Protein AF-A0A0F0GCB4-F1 (afdb_monomer_lite)

Radius of gyration: 12.79 Å; chains: 1; bounding box: 27×28×35 Å

Structure (mmCIF, N/CA/C/O backbone):
data_AF-A0A0F0GCB4-F1
#
_entry.id   AF-A0A0F0GCB4-F1
#
loop_
_atom_site.group_PDB
_atom_site.id
_atom_site.type_symbol
_atom_site.label_atom_id
_atom_site.label_alt_id
_atom_site.label_comp_id
_atom_site.label_asym_id
_atom_site.label_entity_id
_atom_site.label_seq_id
_atom_site.pdbx_PDB_ins_code
_atom_site.Cartn_x
_atom_site.Cartn_y
_atom_site.Cartn_z
_atom_site.occupancy
_atom_site.B_iso_or_equiv
_atom_site.auth_seq_id
_atom_site.auth_comp_id
_atom_site.auth_asym_id
_atom_site.auth_atom_id
_atom_site.pdbx_PDB_model_num
ATOM 1 N N . GLY A 1 1 ? -5.222 16.870 -5.688 1.00 46.81 1 GLY A N 1
ATOM 2 C CA . GLY A 1 1 ? -3.843 16.431 -5.373 1.00 46.81 1 GLY A CA 1
ATOM 3 C C . GLY A 1 1 ? -3.759 14.970 -4.951 1.00 46.81 1 GLY A C 1
ATOM 4 O O . GLY A 1 1 ? -3.005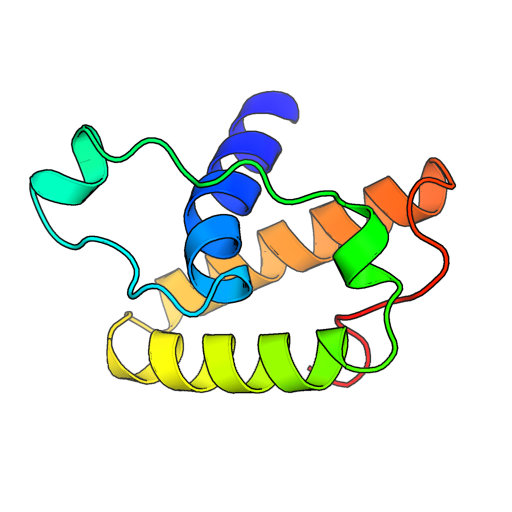 14.214 -5.541 1.00 46.81 1 GLY A O 1
ATOM 5 N N . SER A 1 2 ? -4.573 14.545 -3.989 1.00 57.81 2 SER A N 1
ATOM 6 C CA . SER A 1 2 ? -4.554 13.228 -3.333 1.00 57.81 2 SER A CA 1
ATOM 7 C C . SER A 1 2 ? -4.913 12.036 -4.241 1.00 57.81 2 SER A C 1
ATOM 9 O O . SER A 1 2 ? -4.113 11.121 -4.414 1.00 57.81 2 SER A O 1
ATOM 11 N N . ARG A 1 3 ? -6.084 12.041 -4.896 1.00 48.09 3 ARG A N 1
ATOM 12 C CA . ARG A 1 3 ? -6.641 10.867 -5.617 1.00 48.09 3 ARG A CA 1
ATOM 13 C C . ARG A 1 3 ? -5.761 10.300 -6.747 1.00 48.09 3 ARG A C 1
ATOM 15 O O . ARG A 1 3 ? -5.841 9.114 -7.052 1.00 48.09 3 ARG A O 1
ATOM 22 N N . ARG A 1 4 ? -4.929 11.125 -7.397 1.00 50.12 4 ARG A N 1
ATOM 23 C CA . ARG A 1 4 ? -3.997 10.684 -8.458 1.00 50.12 4 ARG A CA 1
ATOM 24 C C . ARG A 1 4 ? -2.795 9.944 -7.873 1.00 50.12 4 ARG A C 1
ATOM 26 O O . ARG A 1 4 ? -2.419 8.911 -8.414 1.00 50.12 4 ARG A O 1
ATOM 33 N N . ILE A 1 5 ? -2.242 10.456 -6.775 1.00 54.00 5 ILE A N 1
ATOM 34 C CA . ILE A 1 5 ? -1.119 9.843 -6.062 1.00 54.00 5 ILE A CA 1
ATOM 35 C C . ILE A 1 5 ? -1.548 8.487 -5.490 1.00 54.00 5 ILE A C 1
ATOM 37 O O . ILE A 1 5 ? -0.872 7.495 -5.743 1.00 54.00 5 ILE A O 1
ATOM 41 N N . TYR A 1 6 ? -2.737 8.412 -4.879 1.00 56.50 6 TYR A N 1
ATOM 42 C CA . TYR A 1 6 ? -3.325 7.153 -4.403 1.00 56.50 6 TYR A CA 1
ATOM 43 C C . TYR A 1 6 ? -3.496 6.111 -5.511 1.00 56.50 6 TYR A C 1
ATOM 45 O O . TYR A 1 6 ? -3.145 4.951 -5.328 1.00 56.50 6 TYR A O 1
ATOM 53 N N . ARG A 1 7 ? -3.989 6.522 -6.687 1.00 55.19 7 ARG A N 1
ATOM 54 C CA . ARG A 1 7 ? -4.166 5.611 -7.827 1.00 55.19 7 ARG A CA 1
ATOM 55 C C . ARG A 1 7 ? -2.840 5.102 -8.371 1.00 55.19 7 ARG A C 1
ATOM 57 O O . ARG A 1 7 ? -2.764 3.936 -8.722 1.00 55.19 7 ARG A O 1
ATOM 64 N N . ILE A 1 8 ? -1.822 5.959 -8.472 1.00 57.97 8 ILE A N 1
ATOM 65 C CA . ILE A 1 8 ? -0.496 5.567 -8.973 1.00 57.97 8 ILE A CA 1
ATOM 66 C C . ILE A 1 8 ? 0.169 4.595 -7.995 1.00 57.97 8 ILE A C 1
ATOM 68 O O . ILE A 1 8 ? 0.703 3.585 -8.443 1.00 57.97 8 ILE A O 1
ATOM 72 N N . ALA A 1 9 ? 0.058 4.857 -6.688 1.00 61.16 9 ALA A N 1
ATOM 73 C CA . ALA A 1 9 ? 0.507 3.942 -5.645 1.00 61.16 9 ALA A CA 1
ATOM 74 C C . ALA A 1 9 ? -0.165 2.573 -5.806 1.00 61.16 9 ALA A C 1
ATOM 76 O O . ALA A 1 9 ? 0.506 1.585 -6.078 1.00 61.16 9 ALA A O 1
ATOM 77 N N . LEU A 1 10 ? -1.498 2.529 -5.764 1.00 60.44 10 LEU A N 1
ATOM 78 C CA . LEU A 1 10 ? -2.268 1.299 -5.956 1.00 60.44 10 LEU A CA 1
ATOM 79 C C . LEU A 1 10 ? -1.951 0.612 -7.285 1.00 60.44 10 LEU A C 1
ATOM 81 O O . LEU A 1 10 ? -1.874 -0.604 -7.329 1.00 60.44 10 LEU A O 1
ATOM 85 N N . THR A 1 11 ? -1.724 1.364 -8.363 1.00 62.50 11 THR A N 1
ATOM 86 C CA . THR A 1 11 ? -1.443 0.780 -9.680 1.00 62.50 11 THR A CA 1
ATOM 87 C C . THR A 1 11 ? -0.092 0.081 -9.718 1.00 62.50 11 THR A C 1
ATOM 89 O O . THR A 1 11 ? -0.015 -0.998 -10.284 1.00 62.50 11 THR A O 1
ATOM 92 N N . SER A 1 12 ? 0.962 0.666 -9.141 1.00 62.72 12 SER A N 1
ATOM 93 C CA . SER A 1 12 ? 2.277 0.014 -9.077 1.00 62.72 12 SER A CA 1
ATOM 94 C C . SER A 1 12 ? 2.296 -1.129 -8.050 1.00 62.72 12 SER A C 1
ATOM 96 O O . SER A 1 12 ? 2.851 -2.187 -8.334 1.00 62.72 12 SER A O 1
ATOM 98 N N . TRP A 1 13 ? 1.652 -0.951 -6.891 1.00 66.94 13 TRP A N 1
ATOM 99 C CA . TRP A 1 13 ? 1.713 -1.898 -5.770 1.00 66.94 13 TRP A CA 1
ATOM 100 C C . TRP A 1 13 ? 0.721 -3.061 -5.872 1.00 66.94 13 TRP A C 1
ATOM 102 O O . TRP A 1 13 ? 1.000 -4.139 -5.359 1.00 66.94 13 TRP A O 1
ATOM 112 N N . ALA A 1 14 ? -0.404 -2.901 -6.574 1.00 65.25 14 ALA A N 1
ATOM 113 C CA . ALA A 1 14 ? -1.362 -3.986 -6.765 1.00 65.25 14 ALA A CA 1
ATOM 114 C C . ALA A 1 14 ? -0.732 -5.189 -7.476 1.00 65.25 14 ALA A C 1
ATOM 116 O O . ALA A 1 14 ? -0.967 -6.313 -7.055 1.00 65.25 14 ALA A O 1
ATOM 117 N N . TRP A 1 15 ? 0.105 -4.966 -8.495 1.00 63.47 15 TRP A N 1
ATOM 118 C CA . TRP A 1 15 ? 0.848 -6.034 -9.181 1.00 63.47 15 TRP A CA 1
ATOM 119 C C . TRP A 1 15 ? 1.761 -6.806 -8.230 1.00 63.47 15 TRP A C 1
ATOM 121 O O . TRP A 1 15 ? 1.771 -8.034 -8.229 1.00 63.47 15 TRP A O 1
ATOM 131 N N . LEU A 1 16 ? 2.455 -6.073 -7.361 1.00 63.50 16 LEU A N 1
ATOM 132 C CA . LEU A 1 16 ? 3.368 -6.636 -6.376 1.00 63.50 16 LEU A CA 1
ATOM 133 C C . LEU A 1 16 ? 2.647 -7.483 -5.312 1.00 63.50 16 LEU A C 1
ATOM 135 O O . LEU A 1 16 ? 3.208 -8.476 -4.857 1.00 63.50 16 LEU A O 1
ATOM 139 N N . LEU A 1 17 ? 1.401 -7.139 -4.964 1.00 62.53 17 LEU A N 1
ATOM 140 C CA . LEU A 1 17 ? 0.584 -7.877 -3.992 1.00 62.53 17 LEU A CA 1
ATOM 141 C C . LEU A 1 17 ? -0.057 -9.161 -4.544 1.00 62.53 17 LEU A C 1
ATOM 143 O O . LEU A 1 17 ? -0.375 -10.048 -3.757 1.00 62.53 17 LEU A O 1
ATOM 147 N N . VAL A 1 18 ? -0.259 -9.279 -5.860 1.00 62.31 18 VAL A N 1
ATOM 148 C CA . VAL A 1 18 ? -0.775 -10.515 -6.492 1.00 62.31 18 VAL A CA 1
ATOM 149 C C . VAL A 1 18 ? 0.324 -11.393 -7.095 1.00 62.31 18 VAL A C 1
ATOM 151 O O . VAL A 1 18 ? 0.024 -12.233 -7.939 1.00 62.31 18 VAL A O 1
ATOM 154 N N . GLU A 1 19 ? 1.589 -11.191 -6.704 1.00 56.59 19 GLU A N 1
ATOM 155 C CA . GLU A 1 19 ? 2.737 -11.988 -7.178 1.00 56.59 19 GLU A CA 1
ATOM 156 C C . GLU A 1 19 ? 2.856 -12.038 -8.717 1.00 56.59 19 GLU A C 1
ATOM 158 O O . GLU A 1 19 ? 3.463 -12.938 -9.293 1.00 56.59 19 GLU A O 1
ATOM 163 N N . ARG A 1 20 ? 2.291 -11.044 -9.414 1.00 54.72 20 ARG A N 1
ATOM 164 C CA . ARG A 1 20 ? 2.440 -10.879 -10.861 1.00 54.72 20 ARG A CA 1
ATOM 165 C C . ARG A 1 20 ? 3.466 -9.786 -11.106 1.00 54.72 20 ARG A C 1
ATOM 167 O O . ARG A 1 20 ? 3.318 -8.676 -10.599 1.00 54.72 20 ARG A O 1
ATOM 174 N N . GLY A 1 21 ? 4.505 -10.097 -11.880 1.00 55.47 21 GLY A N 1
ATOM 175 C CA . GLY A 1 21 ? 5.536 -9.126 -12.246 1.00 55.47 21 GLY A CA 1
ATOM 176 C C . GLY A 1 21 ? 4.913 -7.827 -12.767 1.00 55.47 21 GLY A C 1
ATOM 177 O O . GLY A 1 21 ? 3.946 -7.860 -13.531 1.00 55.47 21 GLY A O 1
ATOM 178 N N . VAL A 1 22 ? 5.434 -6.680 -12.320 1.00 56.53 22 VAL A N 1
ATOM 179 C CA . VAL A 1 22 ? 4.953 -5.372 -12.780 1.00 56.53 22 VAL A CA 1
ATOM 180 C C . VAL A 1 22 ? 5.213 -5.280 -14.287 1.00 56.53 22 VAL A C 1
ATOM 182 O O . VAL A 1 22 ? 6.372 -5.380 -14.692 1.00 56.53 22 VAL A O 1
ATOM 185 N N . PRO A 1 23 ? 4.191 -5.052 -15.133 1.00 59.19 23 PRO A N 1
ATOM 186 C CA . PRO A 1 23 ? 4.409 -4.909 -16.566 1.00 59.19 23 PRO A CA 1
ATOM 187 C C . PRO A 1 23 ? 5.357 -3.738 -16.851 1.00 59.19 23 PRO A C 1
ATOM 189 O O . PRO A 1 23 ? 5.160 -2.628 -16.341 1.00 59.19 23 PRO A O 1
ATOM 192 N N . VAL A 1 24 ? 6.379 -3.975 -17.671 1.00 60.72 24 VAL A N 1
ATOM 193 C CA . VAL A 1 24 ? 7.392 -2.978 -18.053 1.00 60.72 24 VAL A CA 1
ATOM 194 C C . VAL A 1 24 ? 7.067 -2.338 -19.412 1.00 60.72 24 VAL A C 1
ATOM 196 O O . VAL A 1 24 ? 6.223 -2.808 -20.173 1.00 60.72 24 VAL A O 1
ATOM 199 N N . GLY A 1 25 ? 7.700 -1.203 -19.727 1.00 61.09 25 GLY A N 1
ATOM 200 C CA . GLY A 1 25 ? 7.617 -0.590 -21.060 1.00 61.09 25 GLY A CA 1
ATOM 201 C C . GLY A 1 25 ? 6.204 -0.175 -21.512 1.00 61.09 25 GLY A C 1
ATOM 202 O O . GLY A 1 25 ? 5.447 0.459 -20.771 1.00 61.09 25 GLY A O 1
ATOM 203 N N . ARG A 1 26 ? 5.853 -0.470 -22.773 1.00 53.62 26 ARG A N 1
ATOM 204 C CA . ARG A 1 26 ? 4.559 -0.089 -23.382 1.00 53.62 26 ARG A CA 1
ATOM 205 C C . ARG A 1 26 ? 3.372 -0.846 -22.778 1.00 53.62 26 ARG A C 1
ATOM 207 O O . ARG A 1 26 ? 2.275 -0.287 -22.746 1.00 53.62 26 ARG A O 1
ATOM 214 N N . GLU A 1 27 ? 3.587 -2.051 -22.256 1.00 54.34 27 GLU A N 1
ATOM 215 C CA . GLU A 1 27 ? 2.540 -2.867 -21.629 1.00 54.34 27 GLU A CA 1
ATOM 216 C C . GLU A 1 27 ? 2.020 -2.226 -20.341 1.00 54.34 27 GLU A C 1
ATOM 218 O O . GLU A 1 27 ? 0.810 -2.196 -20.109 1.00 54.34 27 GLU A O 1
ATOM 223 N N . ARG A 1 28 ? 2.895 -1.546 -19.584 1.00 56.12 28 ARG A N 1
ATOM 224 C CA . ARG A 1 28 ? 2.510 -0.749 -18.407 1.00 56.12 28 ARG A CA 1
ATOM 225 C C . ARG A 1 28 ? 1.422 0.281 -18.704 1.00 56.12 28 ARG A C 1
ATOM 227 O O . ARG A 1 28 ? 0.560 0.528 -17.869 1.00 56.12 28 ARG A O 1
ATOM 234 N N . ARG A 1 29 ? 1.456 0.912 -19.885 1.00 52.44 29 ARG A N 1
ATOM 235 C CA . ARG A 1 29 ? 0.507 1.985 -20.241 1.00 52.44 29 ARG A CA 1
ATOM 236 C C . ARG A 1 29 ? -0.914 1.473 -20.485 1.00 52.44 29 ARG A C 1
ATOM 238 O O . ARG A 1 29 ? -1.837 2.281 -20.462 1.00 52.44 29 ARG A O 1
ATOM 245 N N . ARG A 1 30 ? -1.089 0.170 -20.725 1.00 55.50 30 ARG A N 1
ATOM 246 C CA . ARG A 1 30 ? -2.397 -0.469 -20.955 1.00 55.50 30 ARG A CA 1
ATOM 247 C C . ARG A 1 30 ? -2.802 -1.435 -19.843 1.00 55.50 30 ARG A C 1
ATOM 249 O O . ARG A 1 30 ? -3.960 -1.843 -19.793 1.00 55.50 30 ARG A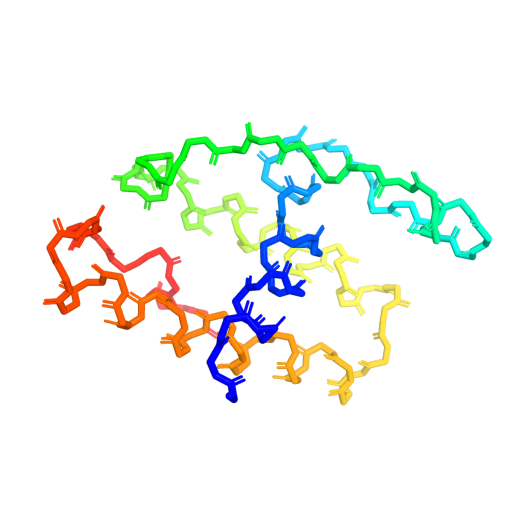 O 1
ATOM 256 N N . ALA A 1 31 ? -1.875 -1.781 -18.955 1.00 56.72 31 ALA A N 1
ATOM 257 C CA . ALA A 1 31 ? -2.118 -2.691 -17.855 1.00 56.72 31 ALA A CA 1
ATOM 258 C C . ALA A 1 31 ? -3.128 -2.090 -16.865 1.00 56.72 31 ALA A C 1
ATOM 260 O O . ALA A 1 31 ? -2.895 -1.036 -16.267 1.00 56.72 31 ALA A O 1
ATOM 261 N N . ARG A 1 32 ? -4.266 -2.768 -16.684 1.00 60.72 32 ARG A N 1
ATOM 262 C CA . ARG A 1 32 ? -5.194 -2.464 -15.593 1.00 60.72 32 ARG A CA 1
ATOM 263 C C . ARG A 1 32 ? -4.650 -3.131 -14.337 1.00 60.72 32 ARG A C 1
ATOM 265 O O . ARG A 1 32 ? -4.557 -4.357 -14.343 1.00 60.72 32 ARG A O 1
ATOM 272 N N . PRO A 1 33 ? -4.265 -2.370 -13.302 1.00 60.25 33 PRO A N 1
ATOM 273 C CA . PRO A 1 33 ? -3.803 -2.981 -12.072 1.00 60.25 33 PRO A CA 1
ATOM 274 C C . PRO A 1 33 ? -4.889 -3.901 -11.514 1.00 60.25 33 PRO A C 1
ATOM 276 O O . PRO A 1 33 ? -6.078 -3.578 -11.631 1.00 60.25 33 PRO A O 1
ATOM 279 N N . PRO A 1 34 ? -4.502 -5.036 -10.922 1.00 63.03 34 PRO A N 1
ATOM 280 C CA . PRO A 1 34 ? -5.453 -5.911 -10.268 1.00 63.03 34 PRO A CA 1
ATOM 281 C C . PRO A 1 34 ? -6.168 -5.136 -9.157 1.00 63.03 34 PRO A C 1
ATOM 283 O O . PRO A 1 34 ? -5.568 -4.325 -8.450 1.00 63.03 34 PRO A O 1
ATOM 286 N N . VAL A 1 35 ? -7.474 -5.351 -9.022 1.00 66.81 35 VAL A N 1
ATOM 287 C CA . VAL A 1 35 ? -8.227 -4.810 -7.889 1.00 66.81 35 VAL A CA 1
ATOM 288 C C . VAL A 1 35 ? -7.910 -5.697 -6.695 1.00 66.81 35 VAL A C 1
ATOM 290 O O . VAL A 1 35 ? -8.362 -6.837 -6.628 1.00 66.81 35 VAL A O 1
ATOM 293 N N . VAL A 1 36 ? -7.091 -5.187 -5.780 1.00 66.25 36 VAL A N 1
ATOM 294 C CA . VAL A 1 36 ? -6.686 -5.904 -4.570 1.00 66.25 36 VAL A CA 1
ATOM 295 C C . VAL A 1 36 ? -7.515 -5.376 -3.397 1.00 66.25 36 VAL A C 1
ATOM 297 O O . VAL A 1 36 ? -7.523 -4.159 -3.179 1.00 66.25 36 VAL A O 1
ATOM 300 N N . PRO A 1 37 ? -8.226 -6.238 -2.643 1.00 73.12 37 PRO A N 1
ATOM 301 C CA . PRO A 1 37 ? -8.913 -5.817 -1.430 1.00 73.12 37 PRO A CA 1
ATOM 302 C C . PRO A 1 37 ? -7.922 -5.201 -0.442 1.00 73.12 37 PRO A C 1
ATOM 304 O O . PRO A 1 37 ? -6.939 -5.842 -0.070 1.00 73.12 37 PRO A O 1
ATOM 307 N N . LEU A 1 38 ? -8.196 -3.974 0.009 1.00 73.69 38 LEU A N 1
ATOM 308 C CA . LEU A 1 38 ? -7.319 -3.254 0.937 1.00 73.69 38 LEU A CA 1
ATOM 309 C C . LEU A 1 38 ? -7.078 -4.047 2.233 1.00 73.69 38 LEU A C 1
ATOM 311 O O . LEU A 1 38 ? -5.968 -4.047 2.746 1.00 73.69 38 LEU A O 1
ATOM 315 N N . ALA A 1 39 ? -8.081 -4.808 2.685 1.00 79.88 39 ALA A N 1
ATOM 316 C CA . ALA A 1 39 ? -8.014 -5.677 3.862 1.00 79.88 39 ALA A CA 1
ATOM 317 C C . ALA A 1 39 ? -6.905 -6.746 3.805 1.00 79.88 39 ALA A C 1
AT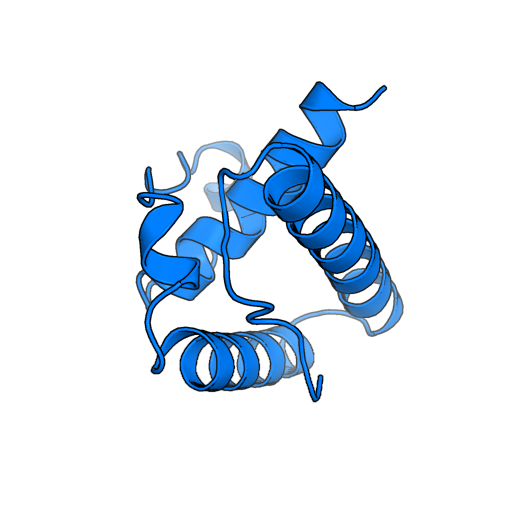OM 319 O O . ALA A 1 39 ? -6.520 -7.287 4.838 1.00 79.88 39 ALA A O 1
ATOM 320 N N . LEU A 1 40 ? -6.349 -7.053 2.626 1.00 80.75 40 LEU A N 1
ATOM 321 C CA . LEU A 1 40 ? -5.188 -7.941 2.532 1.00 80.75 40 LEU A 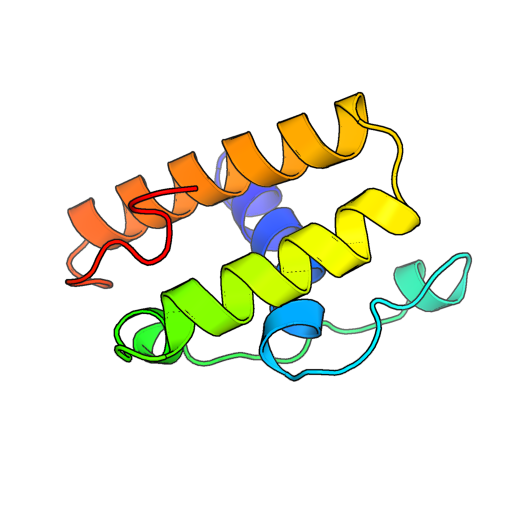CA 1
ATOM 322 C C . LEU A 1 40 ? -3.933 -7.343 3.176 1.00 80.75 40 LEU A C 1
ATOM 324 O O . LEU A 1 40 ? -3.039 -8.099 3.533 1.00 80.75 40 LEU A O 1
ATOM 328 N N . LEU A 1 41 ? -3.873 -6.022 3.358 1.00 81.19 41 LEU A N 1
ATOM 329 C CA . LEU A 1 41 ? -2.782 -5.353 4.066 1.00 81.19 41 LEU A CA 1
ATOM 330 C C . LEU A 1 41 ? -2.884 -5.464 5.598 1.00 81.19 41 LEU A C 1
ATOM 332 O O . LEU A 1 41 ? -1.896 -5.205 6.275 1.00 81.19 41 LEU A O 1
ATOM 336 N N . ASP A 1 42 ? -4.036 -5.876 6.139 1.00 84.38 42 ASP A N 1
ATOM 337 C CA . ASP A 1 42 ? -4.203 -6.177 7.572 1.00 84.38 42 ASP A CA 1
ATOM 338 C C . ASP A 1 42 ? -3.798 -7.616 7.926 1.00 84.38 42 ASP A C 1
ATOM 340 O O . ASP A 1 42 ? -3.757 -7.998 9.097 1.00 84.38 42 ASP A O 1
ATOM 344 N N . ARG A 1 43 ? -3.513 -8.441 6.916 1.00 85.06 43 ARG A N 1
ATOM 345 C CA . ARG A 1 43 ? -3.077 -9.822 7.107 1.00 85.06 43 ARG A CA 1
ATOM 346 C C . ARG A 1 43 ? -1.634 -9.829 7.642 1.00 85.06 43 ARG A C 1
ATOM 348 O O . ARG A 1 43 ? -0.813 -9.055 7.153 1.00 85.06 43 ARG A O 1
ATOM 355 N N . PRO A 1 44 ? -1.283 -10.713 8.591 1.00 82.44 44 PRO A N 1
ATOM 356 C CA . PRO A 1 44 ? 0.069 -10.767 9.157 1.00 82.44 44 PRO A CA 1
ATOM 357 C C . PRO A 1 44 ? 1.160 -11.032 8.105 1.00 82.44 44 PRO A C 1
ATOM 359 O O . PRO A 1 44 ? 2.295 -10.592 8.257 1.00 82.44 44 PRO A O 1
ATOM 362 N N . GLU A 1 45 ? 0.820 -11.694 7.000 1.00 82.69 45 GLU A N 1
ATOM 363 C CA . GLU A 1 45 ? 1.734 -12.005 5.899 1.00 82.69 45 GLU A CA 1
ATOM 364 C C . GLU A 1 45 ? 2.013 -10.792 4.987 1.00 82.69 45 GLU A C 1
ATOM 366 O O . GLU A 1 45 ? 2.908 -10.848 4.141 1.00 82.69 45 GLU A O 1
ATOM 371 N N . ALA A 1 46 ? 1.263 -9.691 5.133 1.00 83.00 46 ALA A N 1
ATOM 372 C CA . ALA A 1 46 ? 1.362 -8.522 4.261 1.00 83.00 46 ALA A CA 1
ATOM 373 C C . A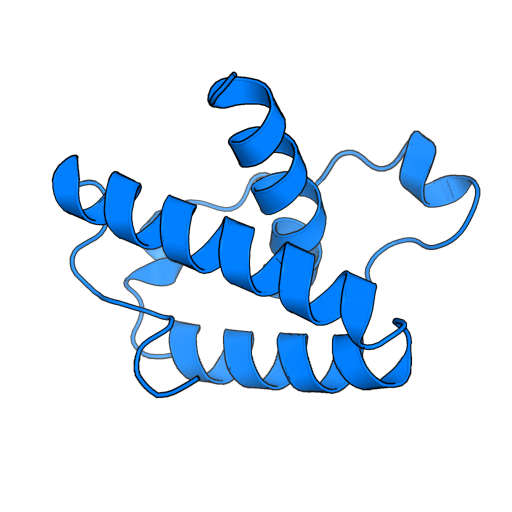LA A 1 46 ? 2.740 -7.853 4.322 1.00 83.00 46 ALA A C 1
ATOM 375 O O . ALA A 1 46 ? 3.275 -7.484 3.279 1.00 83.00 46 ALA A O 1
ATOM 376 N N . ALA A 1 47 ? 3.325 -7.742 5.519 1.00 83.75 47 ALA A N 1
ATOM 377 C CA . ALA A 1 47 ? 4.638 -7.130 5.709 1.00 83.75 47 ALA A CA 1
ATOM 378 C C . ALA A 1 47 ? 5.744 -7.918 4.984 1.00 83.75 47 ALA A C 1
ATOM 380 O O . ALA A 1 47 ? 6.542 -7.333 4.254 1.00 83.75 47 ALA A O 1
ATOM 381 N N . GLY A 1 48 ? 5.744 -9.252 5.103 1.00 83.44 48 GLY A N 1
ATOM 382 C CA . GLY A 1 48 ? 6.708 -10.116 4.410 1.00 83.44 48 GLY A CA 1
ATOM 383 C C . GLY A 1 48 ? 6.565 -10.043 2.889 1.00 83.44 48 GLY A C 1
ATOM 384 O O . GLY A 1 48 ? 7.534 -9.787 2.179 1.00 83.44 48 GLY A O 1
ATOM 385 N N . ARG A 1 49 ? 5.331 -10.138 2.379 1.00 80.62 49 ARG A N 1
ATOM 386 C CA . ARG A 1 49 ? 5.064 -9.997 0.936 1.00 80.62 49 ARG A CA 1
ATOM 387 C C . ARG A 1 49 ? 5.479 -8.635 0.394 1.00 80.62 49 ARG A C 1
ATOM 389 O O . ARG A 1 49 ? 5.933 -8.532 -0.747 1.00 80.62 49 ARG A O 1
ATOM 396 N N . LEU A 1 50 ? 5.311 -7.590 1.198 1.00 80.62 50 LEU A N 1
ATOM 397 C CA . LEU A 1 50 ? 5.728 -6.246 0.845 1.00 80.62 50 LEU A CA 1
ATOM 398 C C . LEU A 1 50 ? 7.257 -6.117 0.815 1.00 80.62 50 LEU A C 1
ATOM 400 O O . LEU A 1 50 ? 7.783 -5.513 -0.119 1.00 80.62 50 LEU A O 1
ATOM 404 N N . ALA A 1 51 ? 7.962 -6.712 1.777 1.00 83.50 51 ALA A N 1
ATOM 405 C CA . ALA A 1 51 ? 9.421 -6.772 1.785 1.00 83.50 51 ALA A CA 1
ATOM 406 C C . ALA A 1 51 ? 9.962 -7.479 0.528 1.00 83.50 51 ALA A C 1
ATOM 408 O O . ALA A 1 51 ? 10.805 -6.925 -0.178 1.00 83.50 51 ALA A O 1
ATOM 409 N N . ASP A 1 52 ? 9.407 -8.642 0.175 1.00 82.81 52 ASP A N 1
ATOM 410 C CA . ASP A 1 52 ? 9.809 -9.400 -1.019 1.00 82.81 52 ASP A CA 1
ATOM 411 C C . ASP A 1 52 ? 9.548 -8.618 -2.312 1.00 82.81 52 ASP A C 1
ATOM 413 O O . ASP A 1 52 ? 10.357 -8.590 -3.244 1.00 82.81 52 ASP A O 1
ATOM 417 N N . ALA A 1 53 ? 8.395 -7.952 -2.384 1.00 78.00 53 ALA A N 1
ATOM 418 C CA . ALA A 1 53 ? 8.049 -7.071 -3.486 1.00 78.00 53 ALA A CA 1
ATOM 419 C C . ALA A 1 53 ? 9.026 -5.899 -3.632 1.00 78.00 53 ALA A C 1
ATOM 421 O O . ALA A 1 53 ? 9.417 -5.569 -4.754 1.00 78.00 53 ALA A O 1
ATOM 422 N N . LEU A 1 54 ? 9.423 -5.287 -2.516 1.00 80.00 54 LEU A N 1
ATOM 423 C CA . LEU A 1 54 ? 10.400 -4.204 -2.490 1.00 80.00 54 LEU A CA 1
ATOM 424 C C . LEU A 1 54 ? 11.778 -4.673 -2.937 1.00 80.00 54 LEU A C 1
ATOM 426 O O . LEU A 1 54 ? 12.392 -4.000 -3.761 1.00 80.00 54 LEU A O 1
ATOM 430 N N . ALA A 1 55 ? 12.228 -5.836 -2.467 1.00 83.81 55 ALA A N 1
ATOM 431 C CA . ALA A 1 55 ? 13.500 -6.423 -2.872 1.00 83.81 55 ALA A CA 1
ATOM 432 C C . ALA A 1 55 ? 13.551 -6.668 -4.389 1.00 83.81 55 ALA A C 1
ATOM 434 O O . ALA A 1 55 ? 14.503 -6.259 -5.052 1.00 83.81 55 ALA A O 1
ATOM 435 N N . ARG A 1 56 ? 12.484 -7.238 -4.970 1.00 79.81 56 ARG A N 1
ATOM 436 C CA . ARG A 1 56 ? 12.367 -7.404 -6.431 1.00 79.81 56 ARG A CA 1
ATOM 437 C C . ARG A 1 56 ? 12.372 -6.062 -7.160 1.00 79.81 56 ARG A C 1
ATOM 439 O O . ARG A 1 56 ? 13.075 -5.894 -8.148 1.00 79.81 56 ARG A O 1
ATOM 446 N N . ARG A 1 57 ? 11.619 -5.077 -6.661 1.00 76.44 57 ARG A N 1
ATOM 447 C CA . ARG A 1 57 ? 11.539 -3.747 -7.281 1.00 76.44 57 ARG A CA 1
ATOM 448 C C . ARG A 1 57 ? 12.874 -3.003 -7.233 1.00 76.44 57 ARG A C 1
ATOM 450 O O . ARG A 1 57 ? 13.180 -2.285 -8.179 1.00 76.44 57 ARG A O 1
ATOM 457 N N . ALA A 1 58 ? 13.648 -3.181 -6.167 1.00 83.00 58 ALA A N 1
ATOM 458 C CA . ALA A 1 58 ? 14.971 -2.590 -6.011 1.00 83.00 58 ALA A CA 1
ATOM 459 C C . ALA A 1 58 ? 15.995 -3.137 -7.017 1.00 83.00 58 ALA A C 1
ATOM 461 O O . ALA A 1 58 ? 16.927 -2.419 -7.362 1.00 83.00 58 ALA A O 1
ATOM 462 N N . ALA A 1 59 ? 15.806 -4.364 -7.517 1.00 81.12 59 ALA A N 1
ATOM 463 C CA . ALA A 1 59 ? 16.654 -4.928 -8.566 1.00 81.12 59 ALA A CA 1
ATOM 464 C C . ALA A 1 59 ? 16.426 -4.265 -9.941 1.00 81.12 59 ALA A C 1
ATOM 466 O O . ALA A 1 59 ? 17.366 -4.137 -10.720 1.00 81.12 59 ALA A O 1
ATOM 467 N N . ASP A 1 60 ? 15.199 -3.806 -10.219 1.00 76.19 60 ASP A N 1
ATOM 468 C CA . ASP A 1 60 ? 14.799 -3.307 -11.546 1.00 76.19 60 ASP A CA 1
ATOM 469 C C . ASP A 1 60 ? 14.687 -1.776 -11.641 1.00 76.19 60 ASP A C 1
ATOM 471 O O . ASP A 1 60 ? 14.674 -1.209 -12.738 1.00 76.19 60 ASP A O 1
ATOM 475 N N . ALA A 1 61 ? 14.498 -1.088 -10.512 1.00 73.81 61 ALA A N 1
ATOM 476 C CA . ALA A 1 61 ? 14.196 0.339 -10.471 1.00 73.81 61 ALA A CA 1
ATOM 477 C C . ALA A 1 61 ? 15.360 1.165 -9.920 1.00 73.81 61 ALA A C 1
ATOM 479 O O . ALA A 1 61 ? 16.007 0.799 -8.944 1.00 73.81 61 ALA A O 1
ATOM 480 N N . ASP A 1 62 ? 15.547 2.355 -10.492 1.00 82.50 62 ASP A N 1
ATOM 481 C CA . ASP A 1 62 ? 16.468 3.352 -9.952 1.00 82.50 62 ASP A CA 1
ATOM 482 C C . ASP A 1 62 ? 16.113 3.714 -8.485 1.00 82.50 62 ASP A C 1
ATOM 484 O O . ASP A 1 62 ? 14.926 3.922 -8.179 1.00 82.50 62 ASP A O 1
ATOM 488 N N . PRO A 1 63 ? 17.105 3.862 -7.580 1.00 84.94 63 PRO A N 1
ATOM 489 C CA . PRO A 1 63 ? 16.871 4.132 -6.160 1.00 84.94 63 PRO A CA 1
ATOM 490 C C . PRO A 1 63 ? 15.992 5.356 -5.876 1.00 84.94 63 PRO A C 1
ATOM 492 O O . PRO A 1 63 ? 15.189 5.349 -4.940 1.00 84.94 63 PRO A O 1
ATOM 495 N N . ARG A 1 64 ? 16.077 6.419 -6.688 1.00 83.56 64 ARG A N 1
ATOM 496 C CA . ARG A 1 64 ? 15.235 7.616 -6.524 1.00 83.56 64 ARG A CA 1
ATOM 497 C C . ARG A 1 64 ? 13.776 7.307 -6.841 1.00 83.56 64 ARG A C 1
ATOM 499 O O . ARG A 1 64 ? 12.876 7.838 -6.186 1.00 83.56 64 ARG A O 1
ATOM 506 N N . THR A 1 65 ? 13.539 6.460 -7.838 1.00 78.81 65 THR A N 1
ATOM 507 C CA . THR A 1 65 ? 12.192 5.996 -8.184 1.00 78.81 65 THR A CA 1
ATOM 508 C C . THR A 1 65 ? 11.618 5.142 -7.060 1.00 78.81 65 THR A C 1
ATOM 510 O O . THR A 1 65 ? 10.500 5.412 -6.621 1.00 78.81 65 THR A O 1
ATOM 513 N N . LEU A 1 66 ? 12.402 4.195 -6.540 1.00 80.81 66 LEU A N 1
ATOM 514 C CA . LEU A 1 66 ? 11.992 3.332 -5.432 1.00 80.81 66 LEU A CA 1
ATOM 515 C C . LEU A 1 66 ? 11.644 4.142 -4.174 1.00 80.81 66 LEU A C 1
ATOM 517 O O . LEU A 1 66 ? 10.559 3.985 -3.616 1.00 80.81 66 LEU A O 1
ATOM 521 N N . ASN A 1 67 ? 12.509 5.080 -3.780 1.00 84.19 67 ASN A N 1
ATOM 522 C CA . ASN A 1 67 ? 12.278 5.941 -2.617 1.00 84.19 67 ASN A CA 1
ATOM 523 C C . ASN A 1 67 ? 10.994 6.765 -2.754 1.00 84.19 67 ASN A C 1
ATOM 525 O O . ASN A 1 67 ? 10.224 6.899 -1.803 1.00 84.19 67 ASN A O 1
ATOM 529 N N . ARG A 1 68 ? 10.712 7.281 -3.955 1.00 81.06 68 ARG A N 1
ATOM 530 C CA . ARG A 1 68 ? 9.470 8.013 -4.218 1.00 81.06 68 ARG A CA 1
ATOM 531 C C . ARG A 1 68 ? 8.239 7.109 -4.119 1.00 81.06 68 ARG A C 1
ATOM 533 O O . ARG A 1 68 ? 7.225 7.538 -3.570 1.00 81.06 68 ARG A O 1
ATOM 540 N N . GLU A 1 69 ? 8.305 5.894 -4.661 1.00 80.12 69 GLU A N 1
ATOM 541 C CA . GLU A 1 69 ? 7.219 4.909 -4.574 1.00 80.12 69 GLU A CA 1
ATOM 542 C C . GLU A 1 69 ? 6.941 4.524 -3.107 1.00 80.12 69 GLU A C 1
ATOM 544 O O . GLU A 1 69 ? 5.775 4.483 -2.701 1.00 80.12 69 GLU A O 1
ATOM 549 N N . LEU A 1 70 ? 7.995 4.353 -2.299 1.00 83.06 70 LEU A N 1
ATOM 550 C CA . LEU A 1 70 ? 7.926 4.084 -0.858 1.00 83.06 70 LEU A CA 1
ATOM 551 C C . LEU A 1 70 ? 7.309 5.234 -0.059 1.00 83.06 70 LEU A C 1
ATOM 553 O O . LEU A 1 70 ? 6.390 5.009 0.728 1.00 83.06 70 LEU A O 1
ATOM 557 N N . SER A 1 71 ? 7.761 6.476 -0.268 1.00 83.44 71 SER A N 1
ATOM 558 C CA . SER A 1 71 ? 7.193 7.641 0.428 1.00 83.44 71 SER A CA 1
ATOM 559 C C . SER A 1 71 ? 5.697 7.794 0.153 1.00 83.44 71 SER A C 1
ATOM 561 O O . SER A 1 71 ? 4.921 8.106 1.056 1.00 83.44 71 SER A O 1
ATOM 563 N N . ILE A 1 72 ? 5.278 7.542 -1.089 1.00 80.81 72 ILE A N 1
ATOM 564 C CA . ILE A 1 72 ? 3.867 7.571 -1.471 1.00 80.81 72 ILE A CA 1
ATOM 565 C C . ILE A 1 72 ? 3.084 6.464 -0.750 1.00 80.81 72 ILE A C 1
ATOM 567 O O . ILE A 1 72 ? 1.984 6.726 -0.260 1.00 80.81 72 ILE A O 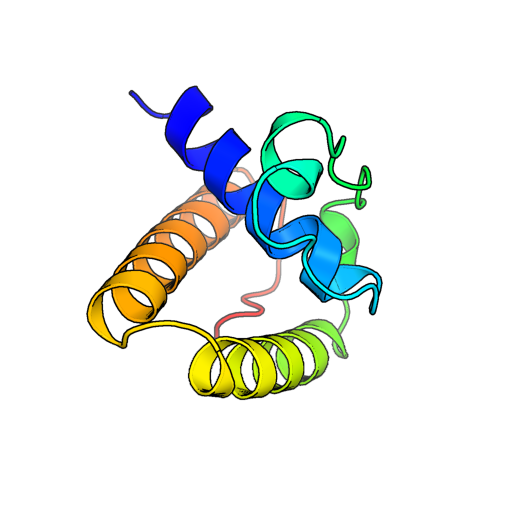1
ATOM 571 N N . LEU A 1 73 ? 3.635 5.249 -0.673 1.00 81.38 73 LEU A N 1
ATOM 572 C CA . LEU A 1 73 ? 2.978 4.126 -0.007 1.00 81.38 73 LEU A CA 1
ATOM 573 C C . LEU A 1 73 ? 2.832 4.362 1.501 1.00 81.38 73 LEU A C 1
ATOM 575 O O . LEU A 1 73 ? 1.735 4.186 2.024 1.00 81.38 73 LEU A O 1
ATOM 579 N N . ARG A 1 74 ? 3.884 4.846 2.178 1.00 86.06 74 ARG A N 1
ATOM 580 C CA . ARG A 1 74 ? 3.823 5.205 3.607 1.00 86.06 74 ARG A CA 1
ATOM 581 C C . ARG A 1 74 ? 2.737 6.246 3.881 1.00 86.06 74 ARG A C 1
ATOM 583 O O . ARG A 1 74 ? 1.929 6.064 4.786 1.00 86.06 74 ARG A O 1
ATOM 590 N N . GLY A 1 75 ? 2.666 7.301 3.065 1.00 83.75 75 GLY A N 1
ATOM 591 C CA . GLY A 1 75 ? 1.612 8.311 3.188 1.00 83.75 75 GLY A CA 1
ATOM 592 C C . GLY A 1 75 ? 0.210 7.733 2.975 1.00 83.75 75 GLY A C 1
ATOM 593 O O . GLY A 1 75 ? -0.728 8.111 3.677 1.00 83.75 75 GLY A O 1
ATOM 594 N N . ALA A 1 76 ? 0.067 6.787 2.043 1.00 81.56 76 ALA A N 1
ATOM 595 C CA . ALA A 1 76 ? -1.215 6.156 1.777 1.00 81.56 76 ALA A CA 1
ATOM 596 C C . ALA A 1 76 ? -1.675 5.237 2.913 1.00 81.56 76 ALA A C 1
ATOM 598 O O . ALA A 1 76 ? -2.818 5.353 3.350 1.00 81.56 76 ALA A O 1
ATOM 599 N N . VAL A 1 77 ? -0.779 4.388 3.425 1.00 83.38 77 VAL A N 1
ATOM 600 C CA . VAL A 1 77 ? -1.036 3.515 4.579 1.00 83.38 77 VAL A CA 1
ATOM 601 C C . VAL A 1 77 ? -1.396 4.339 5.807 1.00 83.38 77 VAL A C 1
ATOM 603 O O . VAL A 1 77 ? -2.412 4.062 6.439 1.00 83.38 77 VAL A O 1
ATOM 606 N N . ALA A 1 78 ? -0.636 5.398 6.098 1.00 86.50 78 ALA A N 1
ATOM 607 C CA . ALA A 1 78 ? -0.935 6.287 7.214 1.00 86.50 78 ALA A CA 1
ATOM 608 C C . ALA A 1 78 ? -2.353 6.867 7.099 1.00 86.50 78 ALA A C 1
ATOM 610 O O . ALA A 1 78 ? -3.125 6.800 8.051 1.00 86.50 78 ALA A O 1
ATOM 611 N N . TRP A 1 79 ? -2.733 7.366 5.919 1.00 82.62 79 TRP A N 1
ATOM 612 C CA . TRP A 1 79 ? -4.075 7.897 5.694 1.00 82.62 79 TRP A CA 1
ATOM 613 C C . TRP A 1 79 ? -5.167 6.824 5.800 1.00 82.62 79 TRP A C 1
ATOM 615 O O . TRP A 1 79 ? -6.178 7.054 6.452 1.00 82.62 79 TRP A O 1
ATOM 625 N N . TRP A 1 80 ? -4.979 5.629 5.236 1.00 85.19 80 TRP A N 1
ATOM 626 C CA . TRP A 1 80 ? -5.953 4.537 5.381 1.00 85.19 80 TRP A CA 1
ATOM 627 C C . TRP A 1 80 ? -6.166 4.135 6.839 1.00 85.19 80 TRP A C 1
ATOM 629 O O . TRP A 1 80 ? -7.300 3.866 7.237 1.00 85.19 80 TRP A O 1
ATOM 639 N N . ARG A 1 81 ? -5.103 4.165 7.647 1.00 87.62 81 ARG A N 1
ATOM 640 C CA . ARG A 1 81 ? -5.192 3.947 9.093 1.00 87.62 81 ARG A CA 1
ATOM 641 C C . ARG A 1 81 ? -5.965 5.064 9.791 1.00 87.62 81 ARG A C 1
ATOM 643 O O . ARG A 1 81 ? -6.814 4.760 10.622 1.00 87.62 81 ARG A O 1
ATOM 650 N N . THR A 1 82 ? -5.770 6.337 9.421 1.00 86.06 82 THR A N 1
ATOM 651 C CA . THR A 1 82 ? -6.585 7.432 9.995 1.00 86.06 82 THR A CA 1
ATOM 652 C C . THR A 1 82 ? -8.061 7.337 9.620 1.00 86.06 82 THR A C 1
ATOM 654 O O . THR A 1 82 ? -8.908 7.770 10.394 1.00 86.06 82 THR A O 1
ATOM 657 N N . GLN A 1 83 ? -8.387 6.754 8.462 1.00 83.56 83 GLN A N 1
ATOM 658 C CA . GLN A 1 83 ? -9.774 6.484 8.069 1.00 83.56 83 GLN A CA 1
ATOM 659 C C . GLN A 1 83 ? -10.359 5.216 8.721 1.00 83.56 83 GLN A C 1
ATOM 661 O O . GLN A 1 83 ? -11.534 4.918 8.518 1.00 83.56 83 GLN A O 1
ATOM 666 N N . GLY A 1 84 ? -9.559 4.443 9.466 1.00 84.75 84 GLY A N 1
ATOM 667 C CA . GLY A 1 84 ? -9.970 3.164 10.054 1.00 84.75 84 GLY A CA 1
ATOM 668 C C . GLY A 1 84 ? -10.142 2.030 9.037 1.00 84.75 84 GLY A C 1
ATOM 669 O O . GLY A 1 84 ? -10.750 1.011 9.353 1.00 84.75 84 GLY A O 1
ATOM 670 N N . TRP A 1 85 ? -9.634 2.199 7.813 1.00 83.56 85 TRP A N 1
ATOM 671 C CA . TRP A 1 85 ? -9.729 1.196 6.743 1.00 83.56 85 TRP A CA 1
ATOM 672 C C . TRP A 1 85 ? -8.636 0.132 6.830 1.00 83.56 85 TRP A C 1
ATOM 674 O O . TRP A 1 85 ? -8.776 -0.934 6.237 1.00 83.56 85 TRP A O 1
ATOM 684 N N . LEU A 1 86 ? -7.555 0.451 7.542 1.00 83.94 86 LEU A N 1
ATOM 685 C CA . LEU A 1 86 ? -6.501 -0.471 7.941 1.00 83.94 86 LEU A CA 1
ATOM 686 C C . LEU A 1 86 ? -6.271 -0.348 9.437 1.00 83.94 86 LEU A C 1
ATOM 688 O O . LEU A 1 86 ? -6.237 0.758 9.982 1.00 83.94 86 LEU A O 1
ATOM 692 N N . ARG A 1 87 ? -6.084 -1.488 10.090 1.00 86.94 87 ARG A N 1
ATOM 693 C CA . ARG A 1 87 ? -5.732 -1.568 11.509 1.00 86.94 87 ARG A CA 1
ATOM 694 C C . ARG A 1 87 ? -4.223 -1.700 11.679 1.00 86.94 87 ARG A C 1
ATOM 696 O O . ARG A 1 87 ? -3.639 -1.008 12.516 1.00 86.94 87 ARG A O 1
ATOM 703 N N . ALA A 1 88 ? -3.601 -2.554 10.874 1.00 84.94 88 ALA A N 1
ATOM 704 C CA . ALA A 1 88 ? -2.175 -2.822 10.913 1.00 84.94 88 ALA A CA 1
ATOM 705 C C . ALA A 1 88 ? -1.374 -1.787 10.111 1.00 84.94 88 ALA A C 1
ATOM 707 O O . ALA A 1 88 ? -1.891 -1.095 9.230 1.00 84.94 88 ALA A O 1
ATOM 708 N N . ASP A 1 89 ? -0.083 -1.699 10.424 1.00 87.38 89 ASP A N 1
ATOM 709 C CA . ASP A 1 89 ? 0.891 -1.017 9.581 1.00 87.38 89 ASP A CA 1
ATOM 710 C C . ASP A 1 89 ? 1.745 -2.053 8.841 1.00 87.38 89 ASP A C 1
ATOM 712 O O . ASP A 1 89 ? 2.720 -2.549 9.408 1.00 87.38 89 ASP A O 1
ATOM 716 N N . PRO A 1 90 ? 1.408 -2.407 7.589 1.00 83.25 90 PRO A N 1
ATOM 717 C CA . PRO A 1 90 ? 2.208 -3.352 6.812 1.00 83.25 90 PRO A CA 1
ATOM 718 C C . PRO A 1 90 ? 3.601 -2.803 6.466 1.00 83.25 90 PRO A C 1
ATOM 720 O O . PRO A 1 90 ? 4.452 -3.573 6.036 1.00 83.25 90 PRO A O 1
ATOM 723 N N . MET A 1 91 ? 3.835 -1.491 6.626 1.00 83.81 91 MET A N 1
ATOM 724 C CA . MET A 1 91 ? 5.134 -0.852 6.395 1.00 83.81 91 MET A CA 1
ATOM 725 C C . MET A 1 91 ? 6.028 -0.864 7.640 1.00 83.81 91 MET A C 1
ATOM 727 O O . MET A 1 91 ? 7.164 -0.396 7.565 1.00 83.81 91 MET A O 1
ATOM 731 N N . ALA A 1 92 ? 5.534 -1.320 8.794 1.00 82.19 92 ALA A N 1
ATOM 732 C CA . ALA A 1 92 ? 6.323 -1.318 10.017 1.00 82.19 92 ALA A CA 1
ATOM 733 C C . ALA A 1 92 ? 7.569 -2.205 9.854 1.00 82.19 92 ALA A C 1
ATOM 735 O O . ALA A 1 92 ? 7.456 -3.401 9.596 1.00 82.19 92 ALA A O 1
ATOM 736 N N . GLY A 1 93 ? 8.755 -1.612 10.018 1.00 74.44 93 GLY A N 1
ATOM 737 C CA . GLY A 1 93 ? 10.040 -2.311 9.886 1.00 74.44 93 GLY A CA 1
ATOM 738 C C . GLY A 1 93 ? 10.689 -2.258 8.496 1.00 74.44 93 GLY A C 1
ATOM 739 O O . GLY A 1 93 ? 11.753 -2.847 8.330 1.00 74.44 93 GLY A O 1
ATOM 740 N N . LEU A 1 94 ? 10.089 -1.543 7.532 1.00 74.62 94 LEU A N 1
ATOM 741 C CA . LEU A 1 94 ? 10.647 -1.239 6.201 1.00 74.62 94 LEU A CA 1
ATOM 742 C C . LEU A 1 94 ? 11.106 0.218 6.107 1.00 74.62 94 LEU A C 1
ATOM 744 O O . LEU A 1 94 ? 12.189 0.490 5.552 1.00 74.62 94 LEU A O 1
#

pLDDT: mean 72.99, std 12.1, range [46.81, 87.62]

Sequence (94 aa):
GSRRIYRIALTSWAWLLVERGVPVGRERRRARPPVVPLALLDRPEAAGRLADALARRAADADPRTLNRELSILRGAVAWWRTQGWLRADPMAGL

Secondary structure (DSSP, 8-state):
-HHHHHHHHHHHHHHHHTTPPPPPHHHHTTPPPP---GGGGGSTTHHHHHHHHHHHHHHHS-HHHHHHHHHHHHHHHHHHHHTTS-SS-TTTT-

Foldseek 3Di:
DQPVLLVVLQQQCLCLLVVHPQDDDPVNVVDDRDDDQPCVLQDPCLLVSVVVSLVVCVVPDDPVVSVSSVVSVQVVQVVCVVVVVHDDDSPPPD